Protein AF-A0A8C6UTZ5-F1 (afdb_monomer_lite)

InterPro domains:
  IPR001114 Adenylosuccinate synthetase [MF_00011] (1-139)
  IPR001114 Adenylosuccinate synthetase [PF00709] (27-129)
  IPR001114 Adenylosuccinate synthetase [PTHR11846] (18-130)
  IPR001114 Adenylosuccinate synthetase [SM00788] (25-139)
  IPR018220 Adenylosuccinate synthase, GTP-binding site [PS01266] (32-39)
  IPR027417 P-loop containing nucleoside triphosphate hydrolase [SSF52540] (24-130)
  IPR042109 Adenylosuccinate synthetase, domain 1 [G3DSA:3.40.440.10] (12-134)

Secondary structure (DSSP, 8-state):
-----EEEEEE-------SS---EEEEEE-SSSS-SSHHHHHHHHHTT-SEEEE-S---EEEEETTEEEEESSS-GGGGSTTSEEEE-TTSEEEHHHHHHHHHHHHHHT--S-TTTEEE-TTPEEEPTTGGGG------

Foldseek 3Di:
DCQQWKKKFWAPDDPDDDPDDDTDIDIQTDPDDDDPPSLVVLCVRLLRGQEIETAAFDWDWDADPNDIQTDRQWRPSLQRVNHATEYHLNYEAEPVVVVVSVVVVVVVPRPDSVVRYDYDPNHHYDDPVPPVPPDPPDD

Radius of gyration: 16.75 Å; chains: 1; bounding box: 55×30×44 Å

pLDDT: mean 70.47, std 14.75, range [30.56, 88.81]

Sequence (139 aa):
INYWVIYCLVNTGGKRPRNDGGNKVTVVLGAQWGDEGKGKVVDLLATEADYVCRCQGGNNTVVVDAKEYDFHLLPSGIINPKSISLIGNGVVIHLPGLFEECEKNEKKGLKGWEKRLIVSDRAHIVFDFSPSCRWPTRN

Organism: NCBI:txid47308

Structure (mmCIF, N/CA/C/O backbone):
data_AF-A0A8C6UTZ5-F1
#
_entry.id   AF-A0A8C6UTZ5-F1
#
loop_
_atom_site.group_PDB
_atom_site.id
_atom_site.type_symbol
_atom_site.label_atom_id
_atom_site.label_alt_id
_atom_site.label_comp_id
_atom_site.label_asym_id
_atom_site.label_entity_id
_atom_site.label_seq_id
_atom_site.pdbx_PDB_ins_code
_atom_site.Cartn_x
_atom_site.Cartn_y
_atom_site.Cartn_z
_atom_site.occupancy
_atom_site.B_iso_or_equiv
_atom_site.auth_seq_id
_atom_site.auth_comp_id
_atom_site.auth_asym_id
_atom_site.auth_atom_id
_atom_site.pdbx_PDB_model_num
ATOM 1 N N . ILE A 1 1 ? -11.871 13.132 -19.328 1.00 32.91 1 ILE A N 1
ATOM 2 C CA . ILE A 1 1 ? -12.228 13.268 -17.895 1.00 32.91 1 ILE A CA 1
ATOM 3 C C . ILE A 1 1 ? -11.132 12.549 -17.121 1.00 32.91 1 ILE A C 1
ATOM 5 O O . ILE A 1 1 ? -11.025 11.337 -17.229 1.00 32.91 1 ILE A O 1
ATOM 9 N N . ASN A 1 2 ? -10.235 13.302 -16.490 1.00 31.70 2 ASN A N 1
ATOM 10 C CA . ASN A 1 2 ? -8.921 12.823 -16.058 1.00 31.70 2 ASN A CA 1
ATOM 11 C C . ASN A 1 2 ? -8.898 12.571 -14.539 1.00 31.70 2 ASN A C 1
ATOM 13 O O . ASN A 1 2 ? -8.336 13.359 -13.785 1.00 31.70 2 ASN A O 1
ATOM 17 N N . TYR A 1 3 ? -9.519 11.476 -14.091 1.00 42.84 3 TYR A N 1
ATOM 18 C CA . TYR A 1 3 ? -9.426 10.999 -12.705 1.00 42.84 3 TYR A CA 1
ATOM 19 C C . TYR A 1 3 ? -8.128 10.206 -12.530 1.00 42.84 3 TYR A C 1
ATOM 21 O O . TYR A 1 3 ? -8.113 8.987 -12.671 1.00 42.84 3 TYR A O 1
ATOM 29 N N . TRP A 1 4 ? -7.012 10.894 -12.288 1.00 48.34 4 TRP A N 1
ATOM 30 C CA . TRP A 1 4 ? -5.695 10.249 -12.324 1.00 48.34 4 TRP A CA 1
ATOM 31 C C . TRP A 1 4 ? -5.431 9.284 -11.170 1.00 48.34 4 TRP A C 1
ATOM 33 O O . TRP A 1 4 ? -4.577 8.426 -11.315 1.00 48.34 4 TRP A O 1
ATOM 43 N N . VAL A 1 5 ? -6.141 9.376 -10.041 1.00 55.22 5 VAL A N 1
ATOM 44 C CA . VAL A 1 5 ? -5.938 8.440 -8.927 1.00 55.22 5 VAL A CA 1
ATOM 45 C C . VAL A 1 5 ? -7.266 8.134 -8.250 1.00 55.22 5 VAL A C 1
ATOM 47 O O . VAL A 1 5 ? -7.926 9.030 -7.726 1.00 55.22 5 VAL A O 1
ATOM 50 N N . ILE A 1 6 ? -7.632 6.855 -8.267 1.00 61.81 6 ILE A N 1
ATOM 51 C CA . ILE A 1 6 ? -8.819 6.318 -7.607 1.00 61.81 6 ILE A CA 1
ATOM 52 C C . ILE A 1 6 ? -8.341 5.459 -6.442 1.00 61.81 6 ILE A C 1
ATOM 54 O O . ILE A 1 6 ? -7.693 4.428 -6.655 1.00 61.81 6 ILE A O 1
ATOM 58 N N . TYR A 1 7 ? -8.672 5.891 -5.227 1.00 68.81 7 TYR A N 1
ATOM 59 C CA . TYR A 1 7 ? -8.504 5.087 -4.022 1.00 68.81 7 TYR A CA 1
ATOM 60 C C . TYR A 1 7 ? -9.840 4.492 -3.618 1.00 68.81 7 TYR A C 1
ATOM 62 O O . TYR A 1 7 ? -10.857 5.184 -3.587 1.00 68.81 7 TYR A O 1
ATOM 70 N N . CYS A 1 8 ? -9.824 3.208 -3.295 1.00 66.81 8 CYS A N 1
ATOM 71 C CA . CYS A 1 8 ? -10.990 2.459 -2.870 1.00 66.81 8 CYS A CA 1
ATOM 72 C C . CYS A 1 8 ? -10.708 1.890 -1.479 1.00 66.81 8 CYS A C 1
ATOM 74 O O . CYS A 1 8 ? -9.810 1.074 -1.294 1.00 66.81 8 CYS A O 1
ATOM 76 N N . LEU A 1 9 ? -11.447 2.374 -0.491 1.00 73.75 9 LEU A N 1
ATOM 77 C CA . LEU A 1 9 ? -11.310 2.022 0.913 1.00 73.75 9 LEU A CA 1
ATOM 78 C C . LEU A 1 9 ? -12.518 1.181 1.309 1.00 73.75 9 LEU A C 1
ATOM 80 O O . LEU A 1 9 ? -13.659 1.610 1.132 1.00 73.75 9 LEU A O 1
ATOM 84 N N . VAL A 1 10 ? -12.284 -0.010 1.846 1.00 70.25 10 VAL A N 1
ATOM 85 C CA . VAL A 1 10 ? -13.357 -0.886 2.327 1.00 70.25 10 VAL A CA 1
ATOM 86 C C . VAL A 1 10 ? -13.262 -0.973 3.839 1.00 70.25 10 VAL A C 1
ATOM 88 O O . VAL A 1 10 ? -12.216 -1.323 4.385 1.00 70.25 10 VAL A O 1
ATOM 91 N N . ASN A 1 11 ? -14.369 -0.653 4.505 1.00 71.19 11 ASN A N 1
ATOM 92 C CA . ASN A 1 11 ? -14.498 -0.766 5.950 1.00 71.19 11 ASN A CA 1
ATOM 93 C C . ASN A 1 11 ? -15.536 -1.852 6.265 1.00 71.19 11 ASN A C 1
ATOM 95 O O . ASN A 1 11 ? -16.697 -1.763 5.855 1.00 71.19 11 ASN A O 1
ATOM 99 N N . THR A 1 12 ? -15.099 -2.894 6.963 1.00 60.97 12 THR A N 1
ATOM 100 C CA . THR A 1 12 ? -15.926 -4.011 7.436 1.00 60.97 12 THR A CA 1
ATOM 101 C C . THR A 1 12 ? -16.519 -3.741 8.827 1.00 60.97 12 THR A C 1
ATOM 103 O O . THR A 1 12 ? -17.439 -4.432 9.266 1.00 60.97 12 THR A O 1
ATOM 106 N N . GLY A 1 13 ? -16.065 -2.682 9.503 1.00 50.84 13 GLY A N 1
ATOM 107 C CA . GLY A 1 13 ? -16.482 -2.238 10.827 1.00 50.84 13 GLY A CA 1
ATOM 108 C C . GLY A 1 13 ? -17.560 -1.153 10.813 1.00 50.84 13 GLY A C 1
ATOM 109 O O . GLY A 1 13 ? -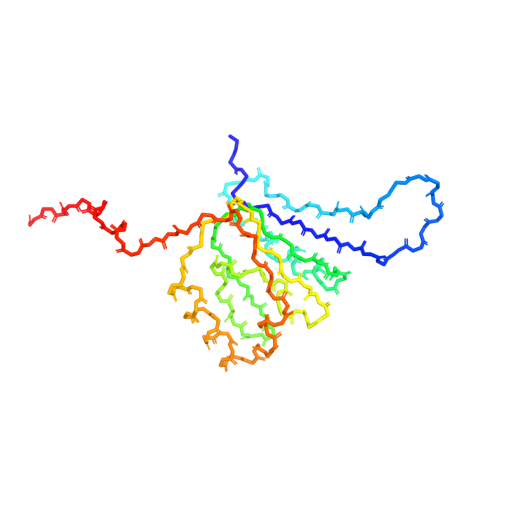17.287 0.043 10.858 1.00 50.84 13 GLY A O 1
ATOM 110 N N . GLY A 1 14 ? -18.825 -1.572 10.861 1.00 46.59 14 GLY A N 1
ATOM 111 C CA . GLY A 1 14 ? -19.936 -0.679 11.176 1.00 46.59 14 GLY A CA 1
ATOM 112 C C . GLY A 1 14 ? -21.255 -1.422 11.311 1.00 46.59 14 GLY A C 1
ATOM 113 O O . GLY A 1 14 ? -22.008 -1.514 10.344 1.00 46.59 14 GLY A O 1
ATOM 114 N N . LYS A 1 15 ? -21.568 -1.894 12.526 1.00 43.97 15 LYS A N 1
ATOM 115 C CA . LYS A 1 15 ? -22.920 -2.320 12.923 1.00 43.97 15 LYS A CA 1
ATOM 116 C C . LYS A 1 15 ? -23.889 -1.139 12.763 1.00 43.97 15 LYS A C 1
ATOM 118 O O . LYS A 1 15 ? -24.159 -0.413 13.713 1.00 43.97 15 LYS A O 1
ATOM 123 N N . ARG A 1 16 ? -24.414 -0.916 11.559 1.00 47.00 16 ARG A N 1
ATOM 124 C CA . ARG A 1 16 ? -25.652 -0.159 11.352 1.00 47.00 16 ARG A CA 1
ATOM 125 C C . ARG A 1 16 ? -26.708 -1.163 10.908 1.00 47.00 16 ARG A C 1
ATOM 127 O O . ARG A 1 16 ? -26.478 -1.823 9.895 1.00 47.00 16 ARG A O 1
ATOM 134 N N . PRO A 1 17 ? -27.838 -1.291 11.618 1.00 42.84 17 PRO A N 1
ATOM 135 C CA . PRO A 1 17 ? -28.903 -2.179 11.197 1.00 42.84 17 PRO A CA 1
ATOM 136 C C . PRO A 1 17 ? -29.611 -1.502 10.026 1.00 42.84 17 PRO A C 1
ATOM 138 O O . PRO A 1 17 ? -30.468 -0.642 10.207 1.00 42.84 17 PRO A O 1
ATOM 141 N N . ARG A 1 18 ? -29.202 -1.825 8.803 1.00 52.09 18 ARG A N 1
ATOM 142 C CA . ARG A 1 18 ? -30.050 -1.634 7.631 1.00 52.09 18 ARG A CA 1
ATOM 143 C C . ARG A 1 18 ? -30.056 -2.943 6.864 1.00 52.09 18 ARG A C 1
ATOM 145 O O . ARG A 1 18 ? -28.991 -3.442 6.511 1.00 52.09 18 ARG A O 1
ATOM 152 N N . ASN A 1 19 ? -31.264 -3.484 6.719 1.00 57.03 19 ASN A N 1
ATOM 153 C CA . ASN A 1 19 ? -31.584 -4.607 5.855 1.00 57.03 19 ASN A CA 1
ATOM 154 C C . ASN A 1 19 ? -30.979 -4.365 4.467 1.00 57.03 19 ASN A C 1
ATOM 156 O O . ASN A 1 19 ? -31.094 -3.263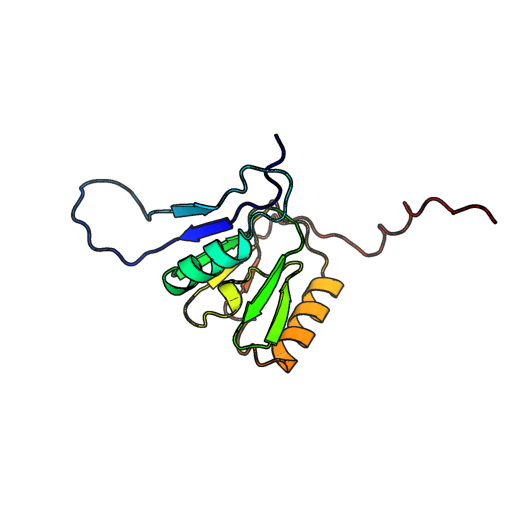 3.932 1.00 57.03 19 ASN A O 1
ATOM 160 N N . ASP A 1 20 ? -30.374 -5.428 3.944 1.00 65.06 20 ASP A N 1
ATOM 161 C CA . ASP A 1 20 ? -29.926 -5.638 2.568 1.00 65.06 20 ASP A CA 1
ATOM 162 C C . ASP A 1 20 ? -28.617 -4.933 2.135 1.00 65.06 20 ASP A C 1
ATOM 164 O O . ASP A 1 20 ? -28.551 -3.721 1.941 1.00 65.06 20 ASP A O 1
ATOM 168 N N . GLY A 1 21 ? -27.574 -5.745 1.884 1.00 53.81 21 GLY A N 1
ATOM 169 C CA . GLY A 1 21 ? -26.533 -5.448 0.887 1.00 53.81 21 GLY A CA 1
ATOM 170 C C . GLY A 1 21 ? -25.118 -5.124 1.390 1.00 53.81 21 GLY A C 1
ATOM 171 O O . GLY A 1 21 ? -24.829 -3.972 1.684 1.00 53.81 21 GLY A O 1
ATOM 172 N N . GLY A 1 22 ? -24.224 -6.127 1.352 1.00 62.34 22 GLY A N 1
ATOM 173 C CA . GLY A 1 22 ? -22.771 -6.014 1.096 1.00 62.34 22 GLY A CA 1
ATOM 174 C C . GLY A 1 22 ? -21.883 -5.126 1.992 1.00 62.34 22 GLY A C 1
ATOM 175 O O . GLY A 1 22 ? -22.329 -4.287 2.769 1.00 62.34 22 GLY A O 1
ATOM 176 N N . ASN A 1 23 ? -20.563 -5.294 1.861 1.00 73.12 23 ASN A N 1
ATOM 177 C CA . ASN A 1 23 ? -19.588 -4.382 2.469 1.00 73.12 23 ASN A CA 1
ATOM 178 C C . ASN A 1 23 ? -19.667 -2.999 1.804 1.00 73.12 23 ASN A C 1
ATOM 180 O O . ASN A 1 23 ? -19.842 -2.898 0.588 1.00 73.12 23 ASN A O 1
ATOM 184 N N . LYS A 1 24 ? -19.504 -1.926 2.587 1.00 75.12 24 LYS A N 1
ATOM 185 C CA . LYS A 1 24 ? -19.498 -0.557 2.058 1.00 75.12 24 LYS A CA 1
ATOM 186 C C . LYS A 1 24 ? -18.112 -0.165 1.579 1.00 75.12 24 LYS A C 1
ATOM 188 O O . LYS A 1 24 ? -17.120 -0.362 2.277 1.00 75.12 24 LYS A O 1
ATOM 193 N N . VAL A 1 25 ? -18.087 0.439 0.399 1.00 81.12 25 VAL A N 1
ATOM 194 C CA . VAL A 1 25 ? -16.874 0.912 -0.257 1.00 81.12 25 VAL A CA 1
ATOM 195 C C . VAL A 1 25 ? -16.905 2.434 -0.306 1.00 81.12 25 VAL A C 1
ATOM 197 O O . VAL A 1 25 ? -17.844 3.024 -0.839 1.00 81.12 25 VAL A O 1
ATOM 200 N N . THR A 1 26 ? -15.877 3.063 0.248 1.00 82.94 26 THR A N 1
ATOM 201 C CA . THR A 1 26 ? -15.634 4.502 0.163 1.00 82.94 26 THR A CA 1
ATOM 202 C C . THR A 1 26 ? -14.620 4.750 -0.942 1.00 82.94 26 THR A C 1
ATOM 204 O O . THR A 1 26 ? -13.538 4.169 -0.937 1.00 82.94 26 THR A O 1
ATOM 207 N N . VAL A 1 27 ? -14.951 5.619 -1.894 1.00 83.56 27 VAL A N 1
ATOM 208 C CA . VAL A 1 27 ? -14.060 5.946 -3.012 1.00 83.56 27 VAL A CA 1
ATOM 209 C C . VAL A 1 27 ? -13.616 7.394 -2.889 1.00 83.56 27 VAL A C 1
ATOM 211 O O . VAL A 1 27 ? -14.449 8.287 -2.737 1.00 83.56 27 VAL A O 1
ATOM 214 N N . VAL A 1 28 ? -12.308 7.626 -2.971 1.00 80.31 28 VAL A N 1
ATOM 215 C CA . VAL A 1 28 ? -11.729 8.970 -3.038 1.00 80.31 28 VAL A CA 1
ATOM 216 C C . VAL A 1 28 ? -11.292 9.224 -4.474 1.00 80.31 28 VAL A C 1
ATOM 218 O O . VAL A 1 28 ? -10.435 8.516 -5.012 1.00 80.31 28 VAL A O 1
ATOM 221 N N . LEU A 1 29 ? -11.912 10.231 -5.085 1.00 79.69 29 LEU A N 1
ATOM 222 C CA . LEU A 1 29 ? -11.639 10.697 -6.440 1.00 79.69 29 LEU A CA 1
ATOM 223 C C . LEU A 1 29 ? -11.136 12.134 -6.373 1.00 79.69 29 LEU A C 1
ATOM 225 O O . LEU A 1 29 ? -11.686 12.944 -5.629 1.00 79.69 29 LEU A O 1
ATOM 229 N N . GLY A 1 30 ? -10.114 12.443 -7.167 1.00 73.38 30 GLY A N 1
ATOM 230 C CA . GLY A 1 30 ? -9.719 13.829 -7.390 1.00 73.38 30 GLY A CA 1
ATOM 231 C C . GLY A 1 30 ? -10.689 14.532 -8.337 1.00 73.38 30 GLY A C 1
ATOM 232 O O . GLY A 1 30 ? -11.077 13.951 -9.347 1.00 73.38 30 GLY A O 1
ATOM 233 N N . ALA A 1 31 ? -11.116 15.751 -8.029 1.00 72.31 31 ALA A N 1
ATOM 234 C CA . ALA A 1 31 ? -12.035 16.520 -8.867 1.00 72.31 31 ALA A CA 1
ATOM 235 C C . ALA A 1 31 ? -11.307 17.285 -9.995 1.00 72.31 31 ALA A C 1
ATOM 237 O O . ALA A 1 31 ? -11.902 17.573 -11.034 1.00 72.31 31 ALA A O 1
ATOM 238 N N . GLN A 1 32 ? -10.023 17.588 -9.803 1.00 68.56 32 GLN A N 1
ATOM 239 C CA . GLN A 1 32 ? -9.178 18.436 -10.640 1.00 68.56 32 GLN A CA 1
ATOM 240 C C . GLN A 1 32 ? -7.945 17.680 -11.188 1.00 68.56 32 GLN A C 1
ATOM 242 O O . GLN A 1 32 ? -7.826 16.457 -11.109 1.00 68.56 32 GLN A O 1
ATOM 247 N N . TRP A 1 33 ? -7.013 18.423 -11.794 1.00 63.50 33 TRP A N 1
ATOM 248 C CA . TRP A 1 33 ? -5.868 17.952 -12.582 1.00 63.50 33 TRP A CA 1
ATOM 249 C C . TRP A 1 33 ? -4.624 17.679 -11.728 1.00 63.50 33 TRP A C 1
ATOM 251 O O . TRP A 1 33 ? -3.520 18.102 -12.056 1.00 63.50 33 TRP A O 1
ATOM 261 N N . GLY A 1 34 ? -4.805 16.928 -10.645 1.00 57.97 34 GLY A N 1
ATOM 262 C CA . GLY A 1 34 ? -3.708 16.527 -9.773 1.00 57.97 34 GLY A CA 1
ATOM 263 C C . GLY A 1 34 ? -3.413 17.524 -8.651 1.00 57.97 34 GLY A C 1
ATOM 264 O O . GLY A 1 34 ? -3.687 18.711 -8.745 1.00 57.97 34 GLY A O 1
ATOM 265 N N . ASP A 1 35 ? -2.876 16.963 -7.572 1.00 61.38 35 ASP A N 1
ATOM 266 C CA . ASP A 1 35 ? -2.406 17.634 -6.355 1.00 61.38 35 ASP A CA 1
ATOM 267 C C . ASP A 1 35 ? -3.415 18.336 -5.424 1.00 61.38 35 ASP A C 1
ATOM 269 O O . ASP A 1 35 ? -3.123 19.317 -4.753 1.00 61.38 35 ASP A O 1
ATOM 273 N N . GLU A 1 36 ? -4.605 17.761 -5.272 1.00 68.75 36 GLU A N 1
ATOM 274 C CA . GLU A 1 36 ? -5.619 18.247 -4.315 1.00 68.75 36 GLU A CA 1
ATOM 275 C C . GLU A 1 36 ? -5.364 17.801 -2.863 1.00 68.75 36 GLU A C 1
ATOM 277 O O . GLU A 1 36 ? -6.239 17.900 -2.005 1.00 68.75 36 GLU A O 1
ATOM 282 N N . GLY A 1 37 ? -4.206 17.199 -2.576 1.00 68.25 37 GLY A N 1
ATOM 283 C CA . GLY A 1 37 ? -3.949 16.592 -1.268 1.00 68.25 37 GLY A CA 1
ATOM 284 C C . GLY A 1 37 ? -4.783 15.332 -0.992 1.00 68.25 37 GLY A C 1
ATOM 285 O O . GLY A 1 37 ? -4.915 14.918 0.159 1.00 68.25 37 GLY A O 1
ATOM 286 N N . LYS A 1 38 ? -5.311 14.673 -2.035 1.00 72.44 38 LYS A N 1
ATOM 287 C CA . LYS A 1 38 ? -6.048 13.394 -1.943 1.00 72.44 38 LYS A CA 1
ATOM 288 C C . LYS A 1 38 ? -5.316 12.331 -1.114 1.00 72.44 38 LYS A C 1
ATOM 290 O O . LYS A 1 38 ? -5.963 11.572 -0.404 1.00 72.44 38 LYS A O 1
ATOM 295 N N . GLY A 1 39 ? -3.979 12.313 -1.151 1.00 68.69 39 GLY A N 1
ATOM 296 C CA . GLY A 1 39 ? -3.162 11.398 -0.350 1.00 68.69 39 GLY A CA 1
ATOM 297 C C . GLY A 1 39 ? -3.380 11.582 1.153 1.00 68.69 39 GLY A C 1
ATOM 298 O O . GLY A 1 39 ? -3.479 10.597 1.873 1.00 68.69 39 GLY A O 1
ATOM 299 N N . LYS A 1 40 ? -3.569 12.826 1.609 1.00 73.06 40 LYS A N 1
ATOM 300 C CA . LYS A 1 40 ? -3.848 13.156 3.013 1.00 73.06 40 LYS A CA 1
ATOM 301 C C . LYS A 1 40 ? -5.258 12.742 3.435 1.00 73.06 40 LYS A C 1
ATOM 303 O O . LYS A 1 40 ? -5.449 12.238 4.533 1.00 73.06 40 LYS A O 1
ATOM 308 N N . VAL A 1 41 ? -6.246 12.924 2.557 1.00 78.62 41 VAL A N 1
ATOM 309 C CA . VAL A 1 41 ? -7.625 12.465 2.809 1.00 78.62 41 VAL A CA 1
ATOM 310 C C . VAL A 1 41 ? -7.677 10.939 2.885 1.00 78.62 41 VAL A C 1
ATOM 312 O O . VAL A 1 41 ? -8.321 10.381 3.767 1.00 78.62 41 VAL A O 1
ATOM 315 N N . VAL A 1 42 ? -6.970 10.262 1.980 1.00 77.06 42 VAL A N 1
ATOM 316 C CA . VAL A 1 42 ? -6.866 8.801 1.965 1.00 77.06 42 VAL A CA 1
ATOM 317 C C . VAL A 1 42 ? -6.156 8.292 3.208 1.00 77.06 42 VAL A C 1
ATOM 319 O O . VAL A 1 42 ? -6.612 7.307 3.760 1.00 77.06 42 VAL A O 1
ATOM 322 N N . ASP A 1 43 ? -5.101 8.958 3.673 1.00 76.94 43 ASP A N 1
ATOM 323 C CA . ASP A 1 43 ? -4.386 8.593 4.901 1.00 76.94 43 ASP A CA 1
ATOM 324 C C . ASP A 1 43 ? -5.286 8.677 6.148 1.00 76.94 43 ASP A C 1
ATOM 326 O O . ASP A 1 43 ? -5.394 7.722 6.923 1.00 76.94 43 ASP A O 1
ATOM 330 N N . LEU A 1 44 ? -6.051 9.769 6.274 1.00 79.38 44 LEU A N 1
ATOM 331 C CA . LEU A 1 44 ? -7.041 9.925 7.344 1.00 79.38 44 LEU A CA 1
ATOM 332 C C . LEU A 1 44 ? -8.085 8.800 7.321 1.00 79.38 44 LEU A C 1
ATOM 334 O O . LEU A 1 44 ? -8.375 8.202 8.355 1.00 79.38 44 LEU A O 1
ATOM 338 N N . LEU A 1 45 ? -8.622 8.472 6.144 1.00 80.31 45 LEU A N 1
ATOM 339 C CA . LEU A 1 45 ? -9.620 7.409 6.003 1.00 80.31 45 LEU A CA 1
ATOM 340 C C . LEU A 1 45 ? -9.013 5.996 6.104 1.00 80.31 45 LEU A C 1
ATOM 342 O O . LEU A 1 45 ? -9.695 5.063 6.522 1.00 80.31 45 LEU A O 1
ATOM 346 N N . ALA A 1 46 ? -7.738 5.824 5.751 1.00 78.44 46 ALA A N 1
ATOM 347 C CA . ALA A 1 46 ? -7.013 4.558 5.837 1.00 78.44 46 ALA A CA 1
ATOM 348 C C . ALA A 1 46 ? -6.747 4.135 7.286 1.00 78.44 46 ALA A C 1
ATOM 350 O O . ALA A 1 46 ? -6.524 2.953 7.544 1.00 78.44 46 ALA A O 1
ATOM 351 N N . THR A 1 47 ? -6.817 5.063 8.244 1.00 79.25 47 THR A N 1
ATOM 352 C CA . THR A 1 47 ? -6.723 4.746 9.678 1.00 79.25 47 THR A CA 1
ATOM 353 C C . THR A 1 47 ? -7.864 3.826 10.133 1.00 79.25 47 THR A C 1
ATOM 355 O O . THR A 1 47 ? -7.649 2.932 10.952 1.00 79.25 47 THR A O 1
ATOM 358 N N . GLU A 1 48 ? -9.062 3.999 9.566 1.00 80.25 48 GLU A N 1
ATOM 359 C CA . GLU A 1 48 ? -10.268 3.229 9.907 1.00 80.25 48 GLU A CA 1
ATOM 360 C C . GLU A 1 48 ? -10.615 2.138 8.880 1.00 80.25 48 GLU A C 1
ATOM 362 O O . GLU A 1 48 ? -11.571 1.391 9.081 1.00 80.25 48 GLU A O 1
ATOM 367 N N . ALA A 1 49 ? -9.885 2.053 7.765 1.00 81.94 49 ALA A N 1
ATOM 368 C CA . ALA A 1 49 ? -10.163 1.098 6.697 1.00 81.94 49 ALA A CA 1
ATOM 369 C C . ALA A 1 49 ? -9.435 -0.236 6.913 1.00 81.94 49 ALA A C 1
ATOM 371 O O . ALA A 1 49 ? -8.244 -0.271 7.225 1.00 81.94 49 ALA A O 1
ATOM 372 N N . ASP A 1 50 ? -10.138 -1.340 6.656 1.00 84.88 50 ASP A N 1
ATOM 373 C CA . ASP A 1 50 ? -9.550 -2.683 6.682 1.00 84.88 50 ASP A CA 1
ATOM 374 C C . ASP A 1 50 ? -8.824 -2.997 5.371 1.00 84.88 50 ASP A C 1
ATOM 376 O O . ASP A 1 50 ? -7.802 -3.679 5.368 1.00 84.88 50 ASP A O 1
ATOM 380 N N . TYR A 1 51 ? -9.330 -2.472 4.250 1.00 85.88 51 TYR A N 1
ATOM 381 C CA . TYR A 1 51 ? -8.717 -2.637 2.935 1.00 85.88 51 TYR A CA 1
ATOM 382 C C . TYR A 1 51 ? -8.508 -1.290 2.262 1.00 85.88 51 TYR A C 1
ATOM 384 O O . TYR A 1 51 ? -9.426 -0.471 2.174 1.00 85.88 51 TYR A O 1
ATOM 392 N N . VAL A 1 52 ? -7.309 -1.099 1.723 1.00 85.94 52 VAL A N 1
ATOM 393 C CA . VAL A 1 52 ? -6.921 0.075 0.946 1.00 85.94 52 VAL A CA 1
ATOM 394 C C . VAL A 1 52 ? -6.509 -0.391 -0.438 1.00 85.94 52 VAL A C 1
ATOM 396 O O . VAL A 1 52 ? -5.474 -1.027 -0.611 1.00 85.94 52 VAL A O 1
ATOM 399 N N . CYS A 1 53 ? -7.324 -0.073 -1.435 1.00 85.31 53 CYS A N 1
ATOM 400 C CA . CYS A 1 53 ? -7.117 -0.494 -2.809 1.00 85.31 53 CYS A CA 1
ATOM 401 C C . CYS A 1 53 ? -6.724 0.683 -3.688 1.00 85.31 53 CYS A C 1
ATOM 403 O O . CYS A 1 53 ? -7.296 1.776 -3.603 1.00 85.31 53 CYS A O 1
ATOM 405 N N . ARG A 1 54 ? -5.809 0.414 -4.610 1.00 82.50 54 ARG A N 1
ATOM 406 C CA . ARG A 1 54 ? -5.426 1.328 -5.674 1.00 82.50 54 ARG A CA 1
ATOM 407 C C . ARG A 1 54 ? -5.889 0.781 -7.014 1.00 82.50 54 ARG A C 1
ATOM 409 O O . ARG A 1 54 ? -5.487 -0.311 -7.399 1.00 82.50 54 ARG A O 1
ATOM 416 N N . CYS A 1 55 ? -6.720 1.535 -7.729 1.00 77.94 55 CYS A N 1
ATOM 417 C CA . CYS A 1 55 ? -7.288 1.076 -9.001 1.00 77.94 55 CYS A CA 1
ATOM 418 C C . CYS A 1 55 ? -6.570 1.639 -10.235 1.00 77.94 55 CYS A C 1
ATOM 420 O O . CYS A 1 55 ? -6.725 1.082 -11.315 1.00 77.94 55 CYS A O 1
ATOM 422 N N . GLN A 1 56 ? -5.812 2.729 -10.088 1.00 71.94 56 GLN A N 1
ATOM 423 C CA . GLN A 1 56 ? -5.121 3.424 -11.180 1.00 71.94 56 GLN A CA 1
ATOM 424 C C . GLN A 1 56 ? -3.749 3.955 -10.736 1.00 71.94 56 GLN A C 1
ATOM 426 O O . GLN A 1 56 ? -3.502 4.173 -9.541 1.00 71.94 56 GLN A O 1
ATOM 431 N N . GLY A 1 57 ? -2.853 4.124 -11.712 1.00 63.38 57 GLY A N 1
ATOM 432 C CA . GLY A 1 57 ? -1.474 4.591 -11.517 1.00 63.38 57 GLY A CA 1
ATOM 433 C C . GLY A 1 57 ? -1.356 6.058 -11.077 1.00 63.38 57 GLY A C 1
ATOM 434 O O . GLY A 1 57 ? -2.345 6.744 -10.874 1.00 63.38 57 GLY A O 1
ATOM 435 N N . GLY A 1 58 ? -0.130 6.539 -10.865 1.00 60.28 58 GLY A N 1
ATOM 436 C CA . GLY A 1 58 ? 0.188 7.917 -10.449 1.00 60.28 58 GLY A CA 1
ATOM 437 C C . GLY A 1 58 ? 1.326 7.948 -9.426 1.00 60.28 58 GLY A C 1
ATOM 438 O O . GLY A 1 58 ? 1.701 6.897 -8.922 1.00 60.28 58 GLY A O 1
ATOM 439 N N . ASN A 1 59 ? 1.863 9.115 -9.080 1.00 55.31 59 ASN A N 1
ATOM 440 C CA . ASN A 1 59 ? 2.854 9.236 -8.004 1.00 55.31 59 ASN A CA 1
ATOM 441 C C . ASN A 1 59 ? 2.223 9.940 -6.794 1.00 55.31 59 ASN A C 1
ATOM 443 O O . ASN A 1 59 ? 1.499 10.918 -6.994 1.00 55.31 59 ASN A O 1
ATOM 447 N N . ASN A 1 60 ? 2.439 9.450 -5.568 1.00 60.56 60 ASN A N 1
ATOM 448 C CA . ASN A 1 60 ? 1.976 10.125 -4.354 1.00 60.56 60 ASN A CA 1
ATOM 449 C C . ASN A 1 60 ? 3.071 10.124 -3.281 1.00 60.56 60 ASN A C 1
ATOM 451 O O . ASN A 1 60 ? 3.435 9.082 -2.747 1.00 60.56 60 ASN A O 1
ATOM 455 N N . THR A 1 61 ? 3.528 11.305 -2.892 1.00 53.72 61 THR A N 1
ATOM 456 C CA . THR A 1 61 ? 4.366 11.471 -1.702 1.00 53.72 61 THR A CA 1
ATOM 457 C C . THR A 1 61 ? 3.467 11.704 -0.492 1.00 53.72 61 THR A C 1
ATOM 459 O O . THR A 1 61 ? 2.513 12.483 -0.563 1.00 53.72 61 THR A O 1
ATOM 462 N N . VAL A 1 62 ? 3.737 11.027 0.623 1.00 59.16 62 VAL A N 1
ATOM 463 C CA . VAL A 1 62 ? 3.063 11.284 1.903 1.00 59.16 62 VAL A CA 1
ATOM 464 C C . VAL A 1 62 ? 4.090 11.493 3.006 1.00 59.16 62 VAL A C 1
ATOM 466 O O . VAL A 1 62 ? 5.161 10.894 3.007 1.00 59.16 62 VAL A O 1
ATOM 469 N N . VAL A 1 63 ? 3.752 12.344 3.967 1.00 53.31 63 VAL A N 1
ATOM 470 C CA . VAL A 1 63 ? 4.609 12.641 5.116 1.00 53.31 63 VAL A CA 1
ATOM 471 C C . VAL A 1 63 ? 3.933 12.091 6.360 1.00 53.31 63 VAL A C 1
ATOM 473 O O . VAL A 1 63 ? 2.828 12.516 6.688 1.00 53.31 63 VAL A O 1
ATOM 476 N N . VAL A 1 64 ? 4.590 11.158 7.049 1.00 59.00 64 VAL A N 1
ATOM 477 C CA . VAL A 1 64 ? 4.101 10.564 8.302 1.00 59.00 64 VAL A CA 1
ATOM 478 C C . VAL A 1 64 ? 5.174 10.717 9.372 1.00 59.00 64 VAL A C 1
ATOM 480 O O . VAL A 1 64 ? 6.324 10.347 9.150 1.00 59.00 64 VAL A O 1
ATOM 483 N N . ASP A 1 65 ? 4.810 11.292 10.522 1.00 53.25 65 ASP A N 1
ATOM 484 C CA . ASP A 1 65 ? 5.696 11.493 11.681 1.00 53.25 65 ASP A CA 1
ATOM 485 C C . ASP A 1 65 ? 7.057 12.126 11.325 1.00 53.25 65 ASP A C 1
ATOM 487 O O . ASP A 1 65 ? 8.120 11.629 11.702 1.00 53.25 65 ASP A O 1
ATOM 491 N N . ALA A 1 66 ? 7.022 13.219 10.551 1.00 60.25 66 ALA A N 1
ATOM 492 C CA . ALA A 1 66 ? 8.194 13.948 10.039 1.00 60.25 66 ALA A CA 1
ATOM 493 C C . ALA A 1 66 ? 9.130 13.141 9.110 1.00 60.25 66 ALA A C 1
ATOM 495 O O . ALA A 1 66 ? 10.214 13.612 8.764 1.00 60.25 66 ALA A O 1
ATOM 496 N N . LYS A 1 67 ? 8.712 11.950 8.665 1.00 61.66 67 LYS A N 1
ATOM 497 C CA . LYS A 1 67 ? 9.388 11.158 7.634 1.00 61.66 67 LYS A CA 1
ATOM 498 C C . LYS A 1 67 ? 8.600 11.231 6.333 1.00 61.66 67 LYS A C 1
ATOM 500 O O . LYS A 1 67 ? 7.422 10.879 6.281 1.00 61.66 67 LYS A O 1
ATOM 505 N N . GLU A 1 68 ? 9.266 11.658 5.270 1.00 66.38 68 GLU A N 1
ATOM 506 C CA . GLU A 1 68 ? 8.692 11.642 3.927 1.00 66.38 68 GLU A CA 1
ATOM 507 C C . GLU A 1 68 ? 8.809 10.232 3.332 1.00 66.38 68 GLU A C 1
ATOM 509 O O . GLU A 1 68 ? 9.894 9.637 3.279 1.00 66.38 68 GLU A O 1
ATOM 514 N N . TYR A 1 69 ? 7.676 9.677 2.911 1.00 66.69 69 TYR A N 1
ATOM 515 C CA . TYR A 1 69 ? 7.562 8.420 2.185 1.00 66.69 69 TYR A CA 1
ATOM 516 C C . TYR A 1 69 ? 7.080 8.718 0.764 1.00 66.69 69 TYR A C 1
ATOM 518 O O . TYR A 1 69 ? 5.963 9.190 0.555 1.00 66.69 69 TYR A O 1
ATOM 526 N N . ASP A 1 70 ? 7.926 8.421 -0.216 1.00 65.38 70 ASP A N 1
ATOM 527 C CA . ASP A 1 70 ? 7.560 8.513 -1.625 1.00 65.38 70 ASP A CA 1
ATOM 528 C C . ASP A 1 70 ? 6.933 7.196 -2.069 1.00 65.38 70 ASP A C 1
ATOM 530 O O . ASP A 1 70 ? 7.640 6.202 -2.268 1.00 65.38 70 ASP A O 1
ATOM 534 N N . PHE A 1 71 ? 5.607 7.189 -2.215 1.00 70.12 71 PHE A N 1
ATOM 535 C CA . PHE A 1 71 ? 4.868 6.027 -2.684 1.00 70.12 71 PHE A CA 1
ATOM 536 C C . PHE A 1 71 ? 4.526 6.158 -4.168 1.00 70.12 71 PHE A C 1
ATOM 538 O O . PHE A 1 71 ? 3.598 6.868 -4.576 1.00 70.12 71 PHE A O 1
ATOM 545 N N . HIS A 1 72 ? 5.265 5.428 -4.996 1.00 69.81 72 HIS A N 1
ATOM 546 C CA . HIS A 1 72 ? 5.046 5.432 -6.437 1.00 69.81 72 HIS A CA 1
ATOM 547 C C . HIS A 1 72 ? 3.969 4.415 -6.786 1.00 69.81 72 HIS A C 1
ATOM 549 O O . HIS A 1 72 ? 2.945 4.767 -7.374 1.00 69.81 72 HIS A O 1
ATOM 555 N N . LEU A 1 73 ? 4.140 3.166 -6.356 1.00 73.50 73 LEU A N 1
ATOM 556 C CA . LEU A 1 73 ? 3.185 2.089 -6.604 1.00 73.50 73 LEU A CA 1
ATOM 557 C C . LEU A 1 73 ? 2.382 1.701 -5.374 1.00 73.50 73 LEU A C 1
ATOM 559 O O . LEU A 1 73 ? 1.176 1.457 -5.502 1.00 73.50 73 LEU A O 1
ATOM 563 N N . LEU A 1 74 ? 3.004 1.689 -4.199 1.00 77.44 74 LEU A N 1
ATOM 564 C CA . LEU A 1 74 ? 2.330 1.247 -2.988 1.00 77.44 74 LEU A CA 1
ATOM 565 C C . LEU A 1 74 ? 1.201 2.220 -2.609 1.00 77.44 74 LEU A C 1
ATOM 567 O O . LEU A 1 74 ? 1.319 3.433 -2.794 1.00 77.44 74 LEU A O 1
ATOM 571 N N . PRO A 1 75 ? 0.063 1.724 -2.105 1.00 73.94 75 PRO A N 1
ATOM 572 C CA . PRO A 1 75 ? -0.927 2.601 -1.502 1.00 73.94 75 PRO A CA 1
ATOM 573 C C . PRO A 1 75 ? -0.382 3.147 -0.174 1.00 73.94 75 PRO A C 1
ATOM 575 O O . PRO A 1 75 ? 0.152 2.392 0.639 1.00 73.94 75 PRO A O 1
ATOM 578 N N . SER A 1 76 ? -0.576 4.444 0.086 1.00 71.69 76 SER A N 1
ATOM 579 C CA . SER A 1 76 ? -0.122 5.105 1.324 1.00 71.69 76 SER A CA 1
ATOM 580 C C . SER A 1 76 ? -0.667 4.456 2.602 1.00 71.69 76 SER A C 1
ATOM 582 O O . SER A 1 76 ? -0.010 4.473 3.639 1.00 71.69 76 SER A O 1
ATOM 584 N N . GLY A 1 77 ? -1.826 3.797 2.511 1.00 72.69 77 GLY A N 1
ATOM 585 C CA . GLY A 1 77 ? -2.429 3.044 3.611 1.00 72.69 77 GLY A CA 1
ATOM 586 C C . GLY A 1 77 ? -1.589 1.873 4.136 1.00 72.69 77 GLY A C 1
ATOM 587 O O . GLY A 1 77 ? -1.854 1.397 5.235 1.00 72.69 77 GLY A O 1
ATOM 588 N N . ILE A 1 78 ? -0.532 1.442 3.433 1.00 78.62 78 ILE A N 1
ATOM 589 C CA . ILE A 1 78 ? 0.355 0.355 3.884 1.00 78.62 78 ILE A CA 1
ATOM 590 C C . ILE A 1 78 ? 1.061 0.656 5.220 1.00 78.62 78 ILE A C 1
ATOM 592 O O . ILE A 1 78 ? 1.505 -0.265 5.918 1.00 78.62 78 ILE A O 1
ATOM 596 N N . ILE A 1 79 ? 1.112 1.933 5.607 1.00 77.75 79 ILE A N 1
ATOM 597 C CA . ILE A 1 79 ? 1.603 2.402 6.906 1.00 77.75 79 ILE A CA 1
ATOM 598 C C . ILE A 1 79 ? 0.740 1.864 8.056 1.00 77.75 79 ILE A C 1
ATOM 600 O O . ILE A 1 79 ? 1.281 1.509 9.102 1.00 77.75 79 ILE A O 1
ATOM 604 N N . ASN A 1 80 ? -0.577 1.726 7.868 1.00 79.25 80 ASN A N 1
ATOM 605 C CA . ASN A 1 80 ? -1.457 1.178 8.895 1.00 79.25 80 ASN A CA 1
ATOM 606 C C . ASN A 1 80 ? -1.300 -0.355 8.966 1.00 79.25 80 ASN A C 1
ATOM 608 O O . ASN A 1 80 ? -1.708 -1.047 8.024 1.00 79.25 80 ASN A O 1
ATOM 612 N N . PRO A 1 81 ? -0.775 -0.923 10.074 1.00 79.25 81 PRO A N 1
ATOM 613 C CA . PRO A 1 81 ? -0.503 -2.358 10.192 1.00 79.25 81 PRO A CA 1
ATOM 614 C C . PRO A 1 81 ? -1.764 -3.227 10.162 1.00 79.25 81 PRO A C 1
ATOM 616 O O . PRO A 1 81 ? -1.666 -4.418 9.874 1.00 79.25 81 PRO A O 1
ATOM 619 N N . LYS A 1 82 ? -2.936 -2.653 10.459 1.00 82.12 82 LYS A N 1
ATOM 620 C CA . LYS A 1 82 ? -4.221 -3.366 10.443 1.00 82.12 82 LYS A CA 1
ATOM 621 C C . LYS A 1 82 ? -4.827 -3.471 9.046 1.00 82.12 82 LYS A C 1
ATOM 623 O O . LYS A 1 82 ? -5.654 -4.347 8.824 1.00 82.12 82 LYS A O 1
ATOM 628 N N . SER A 1 83 ? -4.418 -2.596 8.130 1.00 83.00 83 SER A N 1
ATOM 629 C CA . SER A 1 83 ? -5.004 -2.523 6.798 1.00 83.00 83 SER A CA 1
ATOM 630 C C . SER A 1 83 ? -4.263 -3.411 5.795 1.00 83.00 83 SER A C 1
ATOM 632 O O . SER A 1 83 ? -3.030 -3.532 5.820 1.00 83.00 83 SER A O 1
ATOM 634 N N . ILE A 1 84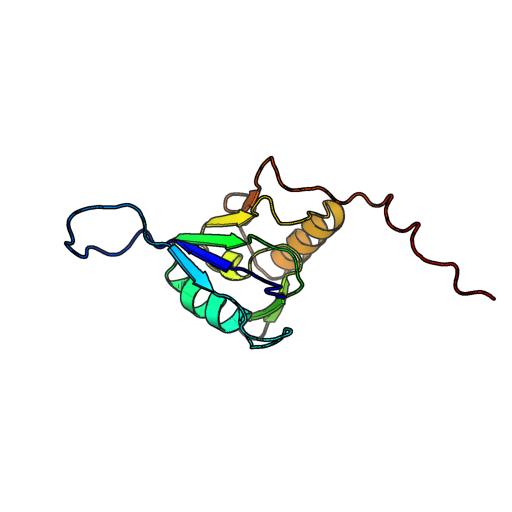 ? -5.030 -4.030 4.900 1.00 86.44 84 ILE A N 1
ATOM 635 C CA . ILE A 1 84 ? -4.544 -4.812 3.764 1.00 86.44 84 ILE A CA 1
ATOM 636 C C . ILE A 1 84 ? -4.496 -3.899 2.539 1.00 86.44 84 ILE A C 1
ATOM 638 O O . ILE A 1 84 ? -5.463 -3.218 2.200 1.00 86.44 84 ILE A O 1
ATOM 642 N N . SER A 1 85 ? -3.353 -3.891 1.865 1.00 87.56 85 SER A N 1
ATOM 643 C CA . SER A 1 85 ? -3.087 -3.080 0.682 1.00 87.56 85 SER A CA 1
ATOM 644 C C . SER A 1 85 ? -3.340 -3.891 -0.586 1.00 87.56 85 SER A C 1
ATOM 646 O O . SER A 1 85 ? -2.721 -4.931 -0.792 1.00 87.56 85 SER A O 1
ATOM 648 N N . LEU A 1 86 ? -4.236 -3.415 -1.449 1.00 87.19 86 LEU A N 1
ATOM 649 C CA . LEU A 1 86 ? -4.648 -4.092 -2.679 1.00 87.19 86 LEU A CA 1
ATOM 650 C C . LEU A 1 86 ? -4.215 -3.284 -3.913 1.00 87.19 86 LEU A C 1
ATOM 652 O O . LEU A 1 86 ? -4.567 -2.111 -4.053 1.00 87.19 86 LEU A O 1
ATOM 656 N N . ILE A 1 87 ? -3.503 -3.913 -4.847 1.00 87.00 87 ILE A N 1
ATOM 657 C CA . ILE A 1 87 ? -3.206 -3.339 -6.166 1.00 87.00 87 ILE A CA 1
ATOM 658 C C . ILE A 1 87 ? -4.186 -3.921 -7.186 1.00 87.00 87 ILE A C 1
ATOM 660 O O . ILE A 1 87 ? -4.199 -5.124 -7.444 1.00 87.00 87 ILE A O 1
ATOM 664 N N . GLY A 1 88 ? -5.025 -3.055 -7.750 1.00 85.44 88 GLY A N 1
ATOM 665 C CA . GLY A 1 88 ? -6.017 -3.409 -8.758 1.00 85.44 88 GLY A CA 1
ATOM 666 C C . GLY A 1 88 ? -5.425 -3.579 -10.157 1.00 85.44 88 GLY A C 1
ATOM 667 O O . GLY A 1 88 ? -4.320 -3.137 -10.458 1.00 85.44 88 GLY A O 1
ATOM 668 N N . ASN A 1 89 ? -6.216 -4.180 -11.041 1.00 84.88 89 ASN A N 1
ATOM 669 C CA . ASN A 1 89 ? -5.857 -4.471 -12.430 1.00 84.88 89 ASN A CA 1
ATOM 670 C C . ASN A 1 89 ? -5.538 -3.230 -13.287 1.00 84.88 89 ASN A C 1
ATOM 672 O O . ASN A 1 89 ? -4.798 -3.334 -14.259 1.00 84.88 89 ASN A O 1
ATOM 676 N N . GLY A 1 90 ? -6.095 -2.061 -12.954 1.00 78.62 90 GLY A N 1
ATOM 677 C CA . GLY A 1 90 ? -5.839 -0.812 -13.682 1.00 78.62 90 GLY A CA 1
ATOM 678 C C . GLY A 1 90 ? -4.492 -0.157 -13.359 1.00 78.62 90 GLY A C 1
ATOM 679 O O . GLY A 1 90 ? -4.196 0.913 -13.886 1.00 78.62 90 GLY A O 1
ATOM 680 N N . VAL A 1 91 ? -3.673 -0.767 -12.497 1.00 80.62 91 VAL A N 1
ATOM 681 C CA . VAL A 1 91 ? -2.323 -0.293 -12.180 1.00 80.62 91 VAL A CA 1
ATOM 682 C C . VAL A 1 91 ? -1.312 -0.989 -13.083 1.00 80.62 91 VAL A C 1
ATOM 684 O O . VAL A 1 91 ? -1.382 -2.198 -13.304 1.00 80.62 91 VAL A O 1
ATOM 687 N N . VAL A 1 92 ? -0.348 -0.214 -13.579 1.00 82.19 92 VAL A N 1
ATOM 688 C CA . VAL A 1 92 ? 0.793 -0.747 -14.322 1.00 82.19 92 VAL A CA 1
ATOM 689 C C . VAL A 1 92 ? 1.978 -0.876 -13.368 1.00 82.19 92 VAL A C 1
ATOM 691 O O . VAL A 1 92 ? 2.417 0.114 -12.785 1.00 82.19 92 VAL A O 1
ATOM 694 N N . ILE A 1 93 ? 2.453 -2.102 -13.169 1.00 82.69 93 ILE A N 1
ATOM 695 C CA . ILE A 1 93 ? 3.431 -2.474 -12.150 1.00 82.69 93 ILE A CA 1
ATOM 696 C C . ILE A 1 93 ? 4.818 -2.568 -12.762 1.00 82.69 93 ILE A C 1
ATOM 698 O O . ILE A 1 93 ? 5.066 -3.405 -13.622 1.00 82.69 93 ILE A O 1
ATOM 702 N N . HIS A 1 94 ? 5.740 -1.744 -12.277 1.00 83.06 94 HIS A N 1
ATOM 703 C CA . HIS A 1 94 ? 7.157 -1.894 -12.576 1.00 83.06 94 HIS A CA 1
ATOM 704 C C . HIS A 1 94 ? 7.813 -2.743 -11.484 1.00 83.06 94 HIS A C 1
ATOM 706 O O . HIS A 1 94 ? 7.957 -2.271 -10.358 1.00 83.06 94 HIS A O 1
ATOM 712 N N . LEU A 1 95 ? 8.183 -3.992 -11.792 1.00 82.56 95 LEU A N 1
ATOM 713 C CA . LEU A 1 95 ? 8.705 -4.930 -10.787 1.00 82.56 95 LEU A CA 1
ATOM 714 C C . LEU A 1 95 ? 9.980 -4.416 -10.089 1.00 82.56 95 LEU A C 1
ATOM 716 O O . LEU A 1 95 ? 9.963 -4.345 -8.861 1.00 82.56 95 LEU A O 1
ATOM 720 N N . PRO A 1 96 ? 11.048 -3.994 -10.802 1.00 83.12 96 PRO A N 1
ATOM 721 C CA . PRO A 1 96 ? 12.268 -3.509 -10.148 1.00 83.12 96 PRO A CA 1
ATOM 722 C C . PRO A 1 96 ? 12.005 -2.282 -9.271 1.00 83.12 96 PRO A C 1
ATOM 724 O O . PRO A 1 96 ? 12.456 -2.213 -8.132 1.00 83.12 96 PRO A O 1
ATOM 727 N N . GLY A 1 97 ? 11.194 -1.346 -9.774 1.00 81.69 97 GLY A N 1
ATOM 728 C CA . GLY A 1 97 ? 10.838 -0.126 -9.046 1.00 81.69 97 GLY A CA 1
ATOM 729 C C . GLY A 1 97 ? 10.010 -0.406 -7.792 1.00 81.69 97 GLY A C 1
ATOM 730 O O . GLY A 1 97 ? 10.230 0.232 -6.767 1.00 81.69 97 GLY A O 1
ATOM 731 N N . LEU A 1 98 ? 9.103 -1.387 -7.851 1.00 83.00 98 LEU A N 1
ATOM 732 C CA . LEU A 1 98 ? 8.321 -1.824 -6.696 1.00 83.00 98 LEU A CA 1
ATOM 733 C C . LEU A 1 98 ? 9.229 -2.406 -5.604 1.00 83.00 98 LEU A C 1
ATOM 735 O O . LEU A 1 98 ? 9.084 -2.035 -4.444 1.00 83.00 98 LEU A O 1
ATOM 739 N N . PHE A 1 99 ? 10.176 -3.280 -5.960 1.00 84.50 99 PHE A N 1
ATOM 740 C CA . PHE A 1 99 ? 11.114 -3.852 -4.987 1.00 84.50 99 PHE A CA 1
ATOM 741 C C . PHE A 1 99 ? 12.034 -2.789 -4.379 1.00 84.50 99 PHE A C 1
ATOM 743 O O . PHE A 1 99 ? 12.182 -2.747 -3.159 1.00 84.50 99 PHE A O 1
ATOM 750 N N . GLU A 1 100 ? 12.578 -1.874 -5.187 1.00 85.00 100 GLU A N 1
ATOM 751 C CA . GLU A 1 100 ? 13.375 -0.752 -4.678 1.00 85.00 100 GLU A CA 1
ATOM 752 C C . GLU A 1 100 ? 12.583 0.142 -3.713 1.00 85.00 100 GLU A C 1
ATOM 754 O O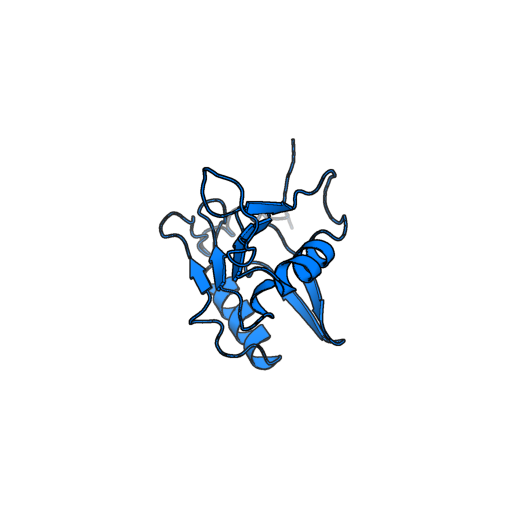 . GLU A 1 100 ? 13.115 0.602 -2.700 1.00 85.00 100 GLU A O 1
ATOM 759 N N . GLU A 1 101 ? 11.315 0.421 -4.025 1.00 82.31 101 GLU A N 1
ATOM 760 C CA . GLU A 1 101 ? 10.414 1.194 -3.171 1.00 82.31 101 GLU A CA 1
ATOM 761 C C . GLU A 1 101 ? 10.156 0.465 -1.845 1.00 82.31 101 GLU A C 1
ATOM 763 O O . GLU A 1 101 ? 10.269 1.070 -0.774 1.00 82.31 101 GLU A O 1
ATOM 768 N N . CYS A 1 102 ? 9.878 -0.839 -1.895 1.00 82.31 102 CYS A N 1
ATOM 769 C CA . CYS A 1 102 ? 9.702 -1.671 -0.709 1.00 82.31 102 CYS A CA 1
ATOM 770 C C . CYS A 1 102 ? 10.953 -1.676 0.180 1.00 82.31 102 CYS A C 1
ATOM 772 O O . CYS A 1 102 ? 10.843 -1.393 1.372 1.00 82.31 102 CYS A O 1
ATOM 774 N N . GLU A 1 103 ? 12.143 -1.898 -0.382 1.00 84.94 103 GLU A N 1
ATOM 775 C CA . GLU A 1 103 ? 13.402 -1.894 0.374 1.00 84.94 103 GLU A CA 1
ATOM 776 C C . GLU A 1 103 ? 13.694 -0.533 1.024 1.00 84.94 103 GLU A C 1
ATOM 778 O O . GLU A 1 103 ? 14.139 -0.457 2.175 1.00 84.94 103 GLU A O 1
ATOM 783 N N . LYS A 1 104 ? 13.437 0.570 0.307 1.00 84.06 104 LYS A N 1
ATOM 784 C CA . LYS A 1 104 ? 13.586 1.934 0.843 1.00 84.06 104 LYS A CA 1
ATOM 785 C C . LYS A 1 104 ? 12.644 2.167 2.022 1.00 84.06 104 LYS A C 1
ATOM 787 O O . LYS A 1 104 ? 13.055 2.749 3.028 1.00 84.06 104 LYS A O 1
ATOM 792 N N . ASN A 1 105 ? 11.401 1.710 1.918 1.00 78.31 105 ASN A N 1
ATOM 793 C CA . ASN A 1 105 ? 10.393 1.889 2.959 1.00 78.31 105 ASN A CA 1
ATOM 794 C C . ASN A 1 105 ? 10.622 0.963 4.161 1.00 78.31 105 ASN A C 1
ATOM 796 O O . ASN A 1 105 ? 10.417 1.374 5.306 1.00 78.31 105 ASN A O 1
ATOM 800 N N . GLU A 1 106 ? 11.143 -0.240 3.939 1.00 83.44 106 GLU A N 1
ATOM 801 C CA . GLU A 1 106 ? 11.533 -1.159 5.005 1.00 83.44 106 GLU A CA 1
ATOM 802 C C . GLU A 1 106 ? 12.672 -0.582 5.858 1.00 83.44 106 GLU A C 1
ATOM 804 O O . GLU A 1 106 ? 12.577 -0.573 7.089 1.00 83.44 106 GLU A O 1
ATOM 809 N N . LYS A 1 107 ? 13.676 0.047 5.226 1.00 81.94 107 LYS A N 1
ATOM 810 C CA . LYS A 1 107 ? 14.748 0.791 5.923 1.00 81.94 107 LYS A CA 1
ATOM 811 C C . LYS A 1 107 ? 14.222 1.956 6.769 1.00 81.94 107 LYS A C 1
ATOM 813 O O . LYS A 1 107 ? 14.814 2.280 7.796 1.00 81.94 107 LYS A O 1
ATOM 818 N N . LYS A 1 108 ? 13.111 2.584 6.369 1.00 77.62 108 LYS A N 1
ATOM 819 C CA . LYS A 1 108 ? 12.470 3.690 7.110 1.00 77.62 108 LYS A CA 1
ATOM 820 C C . LYS A 1 108 ? 11.621 3.220 8.304 1.00 77.62 108 LYS A C 1
ATOM 822 O O . LYS A 1 108 ? 11.311 4.038 9.180 1.00 77.62 108 LYS A O 1
ATOM 827 N N . GLY A 1 109 ? 11.315 1.920 8.377 1.00 75.75 109 GLY A N 1
ATOM 828 C CA . GLY A 1 109 ? 10.614 1.277 9.494 1.00 75.75 109 GLY A CA 1
ATOM 829 C C . GLY A 1 109 ? 9.344 0.509 9.114 1.00 75.75 109 GLY A C 1
ATOM 830 O O . GLY A 1 109 ? 8.638 0.043 10.009 1.00 75.75 109 GLY A O 1
ATOM 831 N N . LEU A 1 110 ? 9.034 0.363 7.822 1.00 75.69 110 LEU A N 1
ATOM 832 C CA . LEU A 1 110 ? 7.808 -0.282 7.356 1.00 75.69 110 LEU A CA 1
ATOM 833 C C . LEU A 1 110 ? 7.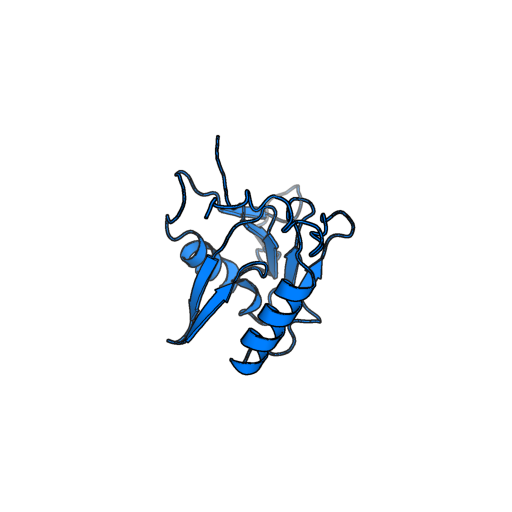960 -1.814 7.382 1.00 75.69 110 LEU A C 1
ATOM 835 O O . LEU A 1 110 ? 8.454 -2.423 6.441 1.00 75.69 110 LEU A O 1
ATOM 839 N N . LYS A 1 111 ? 7.569 -2.447 8.496 1.00 76.19 111 LYS A N 1
ATOM 840 C CA . LYS A 1 111 ? 7.705 -3.901 8.706 1.00 76.19 111 LYS A CA 1
ATOM 841 C C . LYS A 1 111 ? 6.446 -4.671 8.291 1.00 76.19 111 LYS A C 1
ATOM 843 O O . LYS A 1 111 ? 5.321 -4.207 8.483 1.00 76.19 111 LYS A O 1
ATOM 848 N N . GLY A 1 112 ? 6.632 -5.883 7.761 1.00 77.62 112 GLY A N 1
ATOM 849 C CA . GLY A 1 112 ? 5.537 -6.822 7.482 1.00 77.62 112 GLY A CA 1
ATOM 850 C C . GLY A 1 112 ? 4.600 -6.391 6.349 1.00 77.62 112 GLY A C 1
ATOM 851 O O . GLY A 1 112 ? 3.401 -6.662 6.411 1.00 77.62 112 GLY A O 1
ATOM 852 N N . TRP A 1 113 ? 5.121 -5.681 5.346 1.00 80.56 113 TRP A N 1
ATOM 853 C CA . TRP A 1 113 ? 4.370 -5.266 4.158 1.00 80.56 113 TRP A CA 1
ATOM 854 C C . TRP A 1 113 ? 4.036 -6.449 3.237 1.00 80.56 113 TRP A C 1
ATOM 856 O O . TRP A 1 113 ? 2.925 -6.516 2.720 1.00 80.56 113 TRP A O 1
ATOM 866 N N . GLU A 1 114 ? 4.935 -7.430 3.120 1.00 82.31 114 GLU A N 1
ATOM 867 C CA . GLU A 1 114 ? 4.792 -8.608 2.245 1.00 82.31 114 GLU A CA 1
ATOM 868 C C . GLU A 1 114 ? 3.506 -9.405 2.498 1.00 82.31 114 GLU A C 1
ATOM 870 O O . GLU A 1 114 ? 2.855 -9.868 1.570 1.00 82.31 114 GLU A O 1
ATOM 875 N N . LYS A 1 115 ? 3.103 -9.538 3.767 1.00 84.31 115 LYS A N 1
ATOM 876 C CA . LYS A 1 115 ? 1.903 -10.299 4.159 1.00 84.31 115 LYS A CA 1
ATOM 877 C C . LYS A 1 115 ? 0.598 -9.537 3.930 1.00 84.31 115 LYS A C 1
ATOM 879 O O . LYS A 1 115 ? -0.474 -10.121 4.047 1.00 84.31 115 LYS A O 1
ATOM 884 N N . ARG A 1 116 ? 0.684 -8.228 3.685 1.00 85.62 116 ARG A N 1
ATOM 885 C CA . ARG A 1 116 ? -0.460 -7.309 3.601 1.00 85.62 116 ARG A CA 1
ATOM 886 C C . ARG A 1 116 ? -0.652 -6.743 2.202 1.00 85.62 116 ARG A C 1
ATOM 888 O O . ARG A 1 116 ? -1.700 -6.163 1.945 1.00 85.62 116 ARG A O 1
ATOM 895 N N . LEU A 1 117 ? 0.338 -6.879 1.326 1.00 87.00 117 LEU A N 1
ATOM 896 C CA . LEU A 1 117 ? 0.255 -6.451 -0.059 1.00 87.00 117 LEU A CA 1
ATOM 897 C C . LEU A 1 117 ? -0.299 -7.590 -0.915 1.00 87.00 117 LEU A C 1
ATOM 899 O O . LEU A 1 117 ? 0.315 -8.646 -1.030 1.00 87.00 117 LEU A O 1
ATOM 903 N N . ILE A 1 118 ? -1.444 -7.362 -1.545 1.00 88.81 118 ILE A N 1
ATOM 904 C CA . ILE A 1 118 ? -2.030 -8.287 -2.513 1.00 88.81 118 ILE A CA 1
ATOM 905 C C . ILE A 1 118 ? -2.076 -7.581 -3.857 1.00 88.81 118 ILE A C 1
ATOM 907 O O . ILE A 1 118 ? -2.591 -6.469 -3.989 1.00 88.81 118 ILE A O 1
ATOM 911 N N . VAL A 1 119 ? -1.544 -8.252 -4.868 1.00 87.75 119 VAL A N 1
ATOM 912 C CA . VAL A 1 119 ? -1.504 -7.760 -6.239 1.00 87.75 119 VAL A CA 1
ATOM 913 C C . VAL A 1 119 ? -2.482 -8.570 -7.073 1.00 87.75 119 VAL A C 1
ATOM 915 O O . VAL A 1 119 ? -2.477 -9.798 -7.012 1.00 87.75 119 VAL A O 1
ATOM 918 N N . SER A 1 120 ? -3.334 -7.893 -7.843 1.00 88.44 120 SER A N 1
ATOM 919 C CA . SER A 1 120 ? -4.194 -8.572 -8.809 1.00 88.44 120 SER A CA 1
ATOM 920 C C . SER A 1 120 ? -3.348 -9.242 -9.893 1.00 88.44 120 SER A C 1
ATOM 922 O O . SER A 1 120 ? -2.490 -8.615 -10.508 1.00 88.44 120 SER A O 1
ATOM 924 N N . ASP A 1 121 ? -3.662 -10.501 -10.174 1.00 87.25 121 ASP A N 1
ATOM 925 C CA . ASP A 1 121 ? -3.147 -11.306 -11.288 1.00 87.25 121 ASP A CA 1
ATOM 926 C C . ASP A 1 121 ? -3.336 -10.655 -12.671 1.00 87.25 121 ASP A C 1
ATOM 928 O O . ASP A 1 121 ? -2.590 -10.942 -13.604 1.00 87.25 121 ASP A O 1
ATOM 932 N N . ARG A 1 122 ? -4.325 -9.764 -12.806 1.00 86.25 122 ARG A N 1
ATOM 933 C CA . ARG A 1 122 ? -4.646 -9.031 -14.041 1.00 86.25 122 ARG A CA 1
ATOM 934 C C . ARG A 1 122 ? -3.955 -7.672 -14.155 1.00 86.25 122 ARG A C 1
ATOM 936 O O . ARG A 1 122 ? -4.265 -6.929 -15.083 1.00 86.25 122 ARG A O 1
ATOM 943 N N . ALA A 1 123 ? -3.086 -7.307 -13.213 1.00 83.31 123 ALA A N 1
ATOM 944 C CA . ALA A 1 123 ? -2.322 -6.070 -13.313 1.00 83.31 123 ALA A CA 1
ATOM 945 C C . ALA A 1 123 ? -1.292 -6.162 -14.449 1.00 83.31 123 ALA A C 1
ATOM 947 O O . ALA A 1 123 ? -0.621 -7.178 -14.631 1.00 83.31 123 ALA A O 1
ATOM 948 N N . HIS A 1 124 ? -1.164 -5.087 -15.224 1.00 82.19 124 HIS A N 1
ATOM 949 C CA . HIS A 1 124 ? -0.194 -5.030 -16.313 1.00 82.19 124 HIS A CA 1
ATOM 950 C C . HIS A 1 124 ? 1.214 -4.818 -15.757 1.00 82.19 124 HIS A C 1
ATOM 952 O O . HIS A 1 124 ? 1.408 -3.965 -14.899 1.00 82.19 124 HIS A O 1
ATOM 958 N N . ILE A 1 125 ? 2.207 -5.549 -16.263 1.00 82.00 125 ILE A N 1
ATOM 959 C CA . ILE A 1 125 ? 3.608 -5.398 -15.845 1.00 82.00 125 ILE A CA 1
ATOM 960 C C . ILE A 1 125 ? 4.354 -4.546 -16.877 1.00 82.00 125 ILE A C 1
ATOM 962 O O . ILE A 1 125 ? 4.327 -4.848 -18.071 1.00 82.00 125 ILE A O 1
ATOM 966 N N . VAL A 1 126 ? 5.029 -3.489 -16.420 1.00 78.75 126 VAL A N 1
ATOM 967 C CA . VAL A 1 126 ? 6.014 -2.746 -17.215 1.00 78.75 126 VAL A CA 1
ATOM 968 C C . VAL A 1 126 ? 7.356 -3.449 -17.096 1.00 78.75 126 VAL A C 1
ATOM 970 O O . VAL A 1 126 ? 7.856 -3.649 -15.990 1.00 78.75 126 VAL A O 1
ATOM 973 N N . PHE A 1 127 ? 7.955 -3.765 -18.239 1.00 73.75 127 PHE A N 1
ATOM 974 C CA . PHE A 1 127 ? 9.334 -4.229 -18.320 1.00 73.75 127 PHE A CA 1
ATOM 975 C C . PHE A 1 127 ? 10.273 -3.082 -18.712 1.00 73.75 127 PHE A C 1
ATOM 977 O O . PHE A 1 127 ? 9.914 -2.222 -19.518 1.00 73.75 127 PHE A O 1
ATOM 984 N N . ASP A 1 128 ? 11.521 -3.149 -18.243 1.00 62.38 128 ASP A N 1
ATOM 985 C CA . ASP A 1 128 ? 12.638 -2.259 -18.610 1.00 62.38 128 ASP A CA 1
ATOM 986 C C . ASP A 1 128 ? 13.026 -2.295 -20.101 1.00 62.38 128 ASP A C 1
ATOM 988 O O . ASP A 1 128 ? 14.001 -1.672 -20.5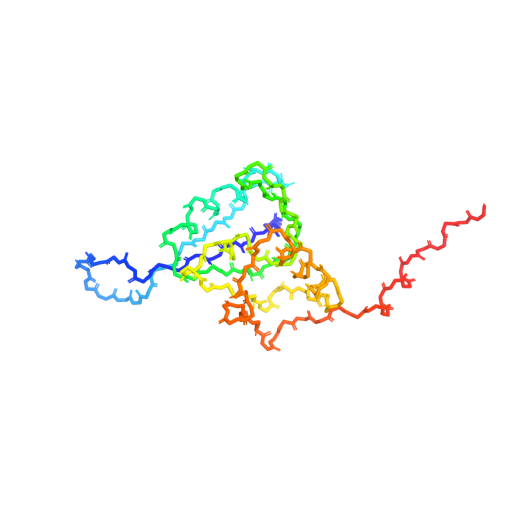08 1.00 62.38 128 ASP A O 1
ATOM 992 N N . PHE A 1 129 ? 12.280 -3.004 -20.953 1.00 51.81 129 PHE A N 1
ATOM 993 C CA . PHE A 1 129 ? 12.420 -2.904 -22.407 1.00 51.81 129 PHE A CA 1
ATOM 994 C C . PHE A 1 129 ? 11.656 -1.700 -22.998 1.00 51.81 129 PHE A C 1
ATOM 996 O O . PHE A 1 129 ? 11.840 -1.347 -24.164 1.00 51.81 129 PHE A O 1
ATOM 1003 N N . SER A 1 130 ? 10.867 -0.989 -22.182 1.00 49.78 130 SER A N 1
ATOM 1004 C CA . SER A 1 130 ? 10.174 0.249 -22.563 1.00 49.78 130 SER A CA 1
ATOM 1005 C C . SER A 1 130 ? 10.948 1.595 -22.470 1.00 49.78 130 SER A C 1
ATOM 1007 O O . SER A 1 130 ? 10.290 2.623 -22.637 1.00 49.78 130 SER A O 1
ATOM 1009 N N . PRO A 1 131 ? 12.288 1.711 -22.289 1.00 47.44 131 PRO A N 1
ATOM 1010 C CA . PRO A 1 131 ? 12.978 3.000 -22.372 1.00 47.44 131 PRO A CA 1
ATOM 1011 C C . PRO A 1 131 ? 13.334 3.409 -23.813 1.00 47.44 131 PRO A C 1
ATOM 1013 O O . PRO A 1 131 ? 13.895 4.486 -24.010 1.00 47.44 131 PRO A O 1
ATOM 1016 N N . SER A 1 132 ? 12.998 2.608 -24.831 1.00 40.59 132 SER A N 1
ATOM 1017 C CA . SER A 1 132 ? 13.313 2.905 -26.240 1.00 40.59 132 SER A CA 1
ATOM 1018 C C . SER A 1 132 ? 12.450 4.006 -26.875 1.00 40.59 132 SER A C 1
ATOM 1020 O O . SER A 1 132 ? 12.833 4.541 -27.909 1.00 40.59 132 SER A O 1
ATOM 1022 N N . CYS A 1 133 ? 11.362 4.447 -26.230 1.00 44.00 133 CYS A N 1
ATOM 1023 C CA . CYS A 1 133 ? 10.671 5.694 -26.599 1.00 44.00 133 CYS A CA 1
ATOM 1024 C C . CYS A 1 133 ? 11.301 6.945 -25.963 1.00 44.00 133 CYS A C 1
ATOM 1026 O O . CYS A 1 133 ? 10.665 7.994 -25.854 1.00 44.00 133 CYS A O 1
ATOM 1028 N N . ARG A 1 134 ? 12.574 6.875 -25.563 1.00 38.34 134 ARG A N 1
ATOM 1029 C CA . ARG A 1 134 ? 13.405 8.066 -25.431 1.00 38.34 134 ARG A CA 1
ATOM 1030 C C . ARG A 1 134 ? 13.763 8.490 -26.853 1.00 38.34 134 ARG A C 1
ATOM 1032 O O . ARG A 1 134 ? 14.674 7.929 -27.455 1.00 38.34 134 ARG A O 1
ATOM 1039 N N . TRP A 1 135 ? 13.003 9.433 -27.415 1.00 30.56 135 TRP A N 1
ATOM 1040 C CA . TRP A 1 135 ? 13.442 10.130 -28.625 1.00 30.56 135 TRP A CA 1
ATOM 1041 C C . TRP A 1 135 ? 14.895 10.557 -28.401 1.00 30.56 135 TRP A C 1
ATOM 1043 O O . TRP A 1 135 ? 15.175 11.154 -27.355 1.00 30.56 135 TRP A O 1
ATOM 1053 N N . PRO A 1 136 ? 15.825 10.239 -29.314 1.00 40.62 136 PRO A N 1
ATOM 1054 C CA . PRO A 1 136 ? 17.177 10.742 -29.198 1.00 40.62 136 PRO A CA 1
ATOM 1055 C C . PRO A 1 136 ? 17.072 12.265 -29.267 1.00 40.62 136 PRO A C 1
ATOM 1057 O O . PRO A 1 136 ? 16.764 12.831 -30.317 1.00 40.62 136 PRO A O 1
ATOM 1060 N N . THR A 1 137 ? 17.271 12.943 -28.138 1.00 44.97 137 THR A N 1
ATOM 1061 C CA . THR A 1 137 ? 17.632 14.355 -28.154 1.00 44.97 137 THR A CA 1
ATOM 1062 C C . THR A 1 137 ? 18.908 14.433 -28.977 1.00 44.97 137 THR A C 1
ATOM 1064 O O . THR A 1 137 ? 19.943 13.908 -28.569 1.00 44.97 137 THR A O 1
ATOM 1067 N N . ARG A 1 138 ? 18.758 14.967 -30.195 1.00 37.88 138 ARG A N 1
ATOM 1068 C CA . ARG A 1 138 ? 19.834 15.268 -31.139 1.00 37.88 138 ARG A CA 1
ATOM 1069 C C . ARG A 1 138 ? 20.997 15.948 -30.407 1.00 37.88 138 ARG A C 1
ATOM 1071 O O . ARG A 1 138 ? 20.747 16.781 -29.537 1.00 37.88 138 ARG A O 1
ATOM 1078 N N . ASN A 1 139 ? 22.207 15.550 -30.811 1.00 38.81 139 ASN A N 1
ATOM 1079 C CA . ASN A 1 139 ? 23.489 16.213 -30.548 1.00 38.81 139 ASN A CA 1
ATOM 1080 C C . ASN A 1 139 ? 23.397 17.740 -30.579 1.00 38.81 139 ASN A C 1
ATOM 1082 O O . ASN A 1 139 ? 22.682 18.251 -31.475 1.00 38.81 139 ASN A O 1
#